Protein AF-A0A6L5K356-F1 (afdb_monomer)

Structure (mmCIF, N/CA/C/O backbone):
data_AF-A0A6L5K356-F1
#
_entry.id   AF-A0A6L5K356-F1
#
loop_
_atom_site.group_PDB
_atom_site.id
_atom_site.type_symbol
_atom_site.label_atom_id
_atom_site.label_alt_id
_atom_site.label_comp_id
_atom_site.label_asym_id
_atom_site.label_entity_id
_atom_site.label_seq_id
_atom_site.pdbx_PDB_ins_code
_atom_site.Cartn_x
_atom_site.Cartn_y
_atom_site.Cartn_z
_atom_site.occupancy
_atom_site.B_iso_or_equiv
_atom_site.auth_seq_id
_atom_site.auth_comp_id
_atom_site.auth_asym_id
_atom_site.auth_atom_id
_atom_site.pdbx_PDB_model_num
ATOM 1 N N . MET A 1 1 ? -6.024 3.461 13.215 1.00 86.69 1 MET A N 1
ATOM 2 C CA . MET A 1 1 ? -6.319 2.063 12.835 1.00 86.69 1 MET A CA 1
ATOM 3 C C . MET A 1 1 ? -5.140 1.575 12.030 1.00 86.69 1 MET A C 1
ATOM 5 O O . MET A 1 1 ? -4.650 2.338 11.204 1.00 86.69 1 MET A O 1
ATOM 9 N N . LYS A 1 2 ? -4.674 0.357 12.282 1.00 91.88 2 LYS A N 1
ATOM 10 C CA . LYS A 1 2 ? -3.506 -0.159 11.584 1.00 91.88 2 LYS A CA 1
ATOM 11 C C . LYS A 1 2 ? -3.959 -0.945 10.363 1.00 91.88 2 LYS A C 1
ATOM 13 O O . LYS A 1 2 ? -4.854 -1.782 10.448 1.00 91.88 2 LYS A O 1
ATOM 18 N N . TYR A 1 3 ? -3.354 -0.661 9.224 1.00 94.00 3 TYR A N 1
ATOM 19 C CA . TYR A 1 3 ? -3.591 -1.390 7.990 1.00 94.00 3 TYR A CA 1
ATOM 20 C C . TYR A 1 3 ? -2.289 -2.021 7.531 1.00 94.00 3 TYR A C 1
ATOM 22 O O . TYR A 1 3 ? -1.213 -1.460 7.729 1.00 94.00 3 TYR A O 1
ATOM 30 N N . SER A 1 4 ? -2.386 -3.179 6.893 1.00 93.75 4 SER A N 1
ATOM 31 C CA . SER A 1 4 ? -1.266 -3.867 6.271 1.00 93.75 4 SER A CA 1
ATOM 32 C C . SER A 1 4 ? -1.587 -4.207 4.822 1.00 93.75 4 SER A C 1
ATOM 34 O O . SER A 1 4 ? -2.720 -4.536 4.479 1.00 93.75 4 SER A O 1
ATOM 36 N N . ILE A 1 5 ? -0.583 -4.154 3.958 1.00 92.88 5 ILE A N 1
ATOM 37 C CA . ILE A 1 5 ? -0.663 -4.678 2.599 1.00 92.88 5 ILE A CA 1
ATOM 38 C C . ILE A 1 5 ? 0.615 -5.419 2.257 1.00 92.88 5 ILE A C 1
ATOM 40 O O . ILE A 1 5 ? 1.697 -5.072 2.724 1.00 92.88 5 ILE A O 1
ATOM 44 N N . LYS A 1 6 ? 0.500 -6.435 1.407 1.00 91.19 6 LYS A N 1
ATOM 45 C CA . LYS A 1 6 ? 1.647 -7.159 0.875 1.00 91.19 6 LYS A CA 1
ATOM 46 C C . LYS A 1 6 ? 1.894 -6.762 -0.576 1.00 91.19 6 LYS A C 1
ATOM 48 O O . LYS A 1 6 ? 1.002 -6.907 -1.410 1.00 91.19 6 LYS A O 1
ATOM 53 N N . CYS A 1 7 ? 3.104 -6.304 -0.883 1.00 88.06 7 CYS A N 1
ATOM 54 C CA . CYS A 1 7 ? 3.523 -6.064 -2.257 1.00 88.06 7 CYS A CA 1
ATOM 55 C C . CYS A 1 7 ? 3.542 -7.401 -3.025 1.00 88.06 7 CYS A C 1
ATOM 57 O O . CYS A 1 7 ? 4.213 -8.340 -2.591 1.00 88.06 7 CYS A O 1
ATOM 59 N N . PRO A 1 8 ? 2.840 -7.525 -4.162 1.00 84.44 8 PRO A N 1
ATOM 60 C CA . PRO A 1 8 ? 2.756 -8.784 -4.902 1.00 84.44 8 PRO A CA 1
ATOM 61 C C . PRO A 1 8 ? 4.045 -9.134 -5.660 1.00 84.44 8 PRO A C 1
ATOM 63 O O . PRO A 1 8 ? 4.228 -10.291 -6.027 1.00 84.44 8 PRO A O 1
ATOM 66 N N . LEU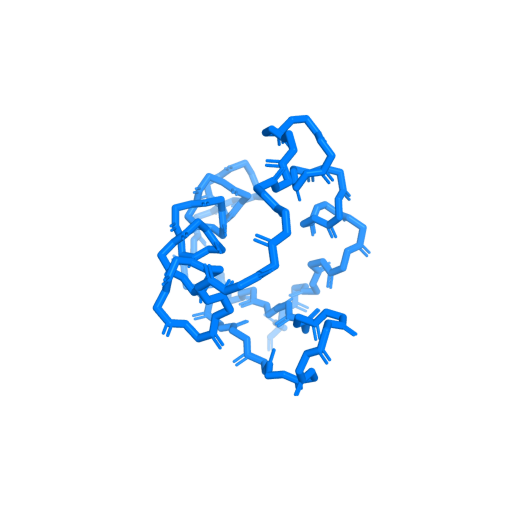 A 1 9 ? 4.938 -8.165 -5.887 1.00 86.00 9 LEU A N 1
ATOM 67 C CA . LEU A 1 9 ? 6.195 -8.378 -6.613 1.00 86.00 9 LEU A CA 1
ATOM 68 C C . LEU A 1 9 ? 7.281 -8.977 -5.717 1.00 86.00 9 LEU A C 1
ATOM 70 O O . LEU A 1 9 ? 7.920 -9.960 -6.078 1.00 86.00 9 LEU A O 1
ATOM 74 N N . CYS A 1 10 ? 7.481 -8.390 -4.537 1.00 89.44 10 CYS A N 1
ATOM 75 C CA . CYS A 1 10 ? 8.562 -8.760 -3.623 1.00 89.44 10 CYS A CA 1
ATOM 76 C C . CYS A 1 10 ? 8.080 -9.407 -2.325 1.00 89.44 10 CYS A C 1
ATOM 78 O O . CYS A 1 10 ? 8.897 -9.766 -1.481 1.00 89.44 10 CYS A O 1
ATOM 80 N N . ASN A 1 11 ? 6.765 -9.570 -2.148 1.00 89.25 11 ASN A N 1
ATOM 81 C CA . ASN A 1 11 ? 6.155 -10.083 -0.923 1.00 89.25 11 ASN A CA 1
ATOM 82 C C . ASN A 1 11 ? 6.452 -9.253 0.341 1.00 89.25 11 ASN A C 1
ATOM 84 O O . ASN A 1 11 ? 6.154 -9.718 1.443 1.00 89.25 11 ASN A O 1
ATOM 88 N N . GLN A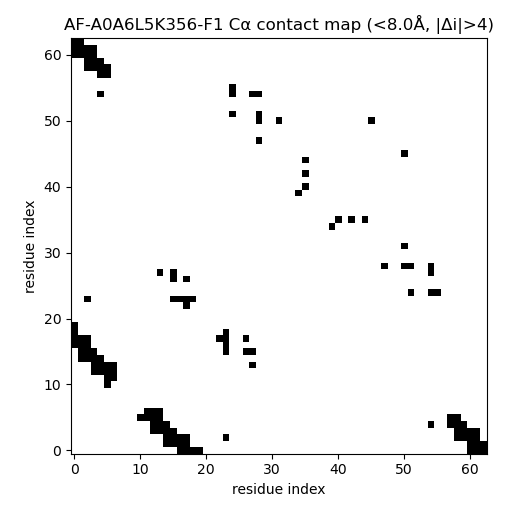 1 12 ? 6.990 -8.039 0.207 1.00 89.50 12 GLN A N 1
ATOM 89 C CA . GLN A 1 12 ? 7.229 -7.151 1.339 1.00 89.50 12 GLN A CA 1
ATOM 90 C C . GLN A 1 12 ? 5.899 -6.663 1.914 1.00 89.50 12 GLN A C 1
ATOM 92 O O . GLN A 1 12 ? 5.023 -6.203 1.180 1.00 89.50 12 GLN A O 1
ATOM 97 N N . SER A 1 13 ? 5.750 -6.772 3.231 1.00 90.38 13 SER A N 1
ATOM 98 C CA . SER A 1 13 ? 4.603 -6.216 3.944 1.00 90.38 13 SER A CA 1
ATOM 99 C C . SER A 1 13 ? 4.865 -4.752 4.287 1.00 90.38 13 SER A C 1
ATOM 101 O O . SER A 1 13 ? 5.915 -4.425 4.837 1.00 90.38 13 SER A O 1
ATOM 103 N N . MET A 1 14 ? 3.903 -3.889 3.984 1.00 90.19 14 MET A N 1
ATOM 104 C CA . MET A 1 14 ? 3.873 -2.482 4.372 1.00 90.19 14 MET A CA 1
ATOM 105 C C . MET A 1 14 ? 2.725 -2.294 5.360 1.00 90.19 14 MET A C 1
ATOM 107 O O . MET A 1 14 ? 1.641 -2.841 5.155 1.00 90.19 14 MET A O 1
ATOM 111 N N . THR A 1 15 ? 2.961 -1.547 6.432 1.00 92.81 15 THR A N 1
ATOM 112 C CA . THR A 1 15 ? 1.958 -1.255 7.462 1.00 92.81 15 THR A CA 1
ATOM 113 C C . THR A 1 15 ? 1.866 0.237 7.686 1.00 92.81 15 THR A C 1
ATOM 115 O O . THR A 1 15 ? 2.904 0.884 7.798 1.00 92.81 15 THR A O 1
ATOM 118 N N . ILE A 1 16 ? 0.647 0.761 7.794 1.00 91.94 16 ILE A N 1
ATOM 119 C CA . ILE A 1 16 ? 0.404 2.190 7.992 1.00 91.94 16 ILE A CA 1
ATOM 120 C C . ILE A 1 16 ? -0.722 2.388 8.996 1.00 91.94 16 ILE A C 1
ATOM 122 O O . ILE A 1 16 ? -1.725 1.669 8.982 1.00 91.94 16 ILE A O 1
ATOM 126 N N . ASP A 1 17 ? -0.561 3.393 9.845 1.00 93.25 17 ASP A N 1
ATOM 127 C CA . ASP A 1 17 ? -1.604 3.884 10.728 1.00 93.25 17 ASP A CA 1
ATOM 128 C C . ASP A 1 17 ? -2.414 4.975 10.028 1.00 93.25 17 ASP A C 1
ATOM 130 O O . ASP A 1 17 ? -1.876 5.983 9.577 1.00 93.25 17 ASP A O 1
ATOM 134 N N . ALA A 1 18 ? -3.726 4.768 9.946 1.00 91.75 18 ALA A N 1
ATOM 135 C CA . ALA A 1 18 ? -4.655 5.694 9.315 1.00 91.75 18 ALA A CA 1
ATOM 136 C C . ALA A 1 18 ? -5.970 5.789 10.099 1.00 91.75 18 ALA A C 1
ATOM 138 O O . ALA A 1 18 ? -6.342 4.887 10.861 1.00 91.75 18 ALA A O 1
ATOM 139 N N . GLU A 1 19 ? -6.688 6.896 9.933 1.00 90.94 19 GLU A N 1
ATOM 140 C CA . GLU A 1 19 ? -7.940 7.157 10.653 1.00 90.94 19 GLU A CA 1
ATOM 141 C C . GLU A 1 19 ? -9.128 6.391 10.049 1.00 90.94 19 GLU A C 1
ATOM 143 O O . GLU A 1 19 ? -10.068 6.042 10.761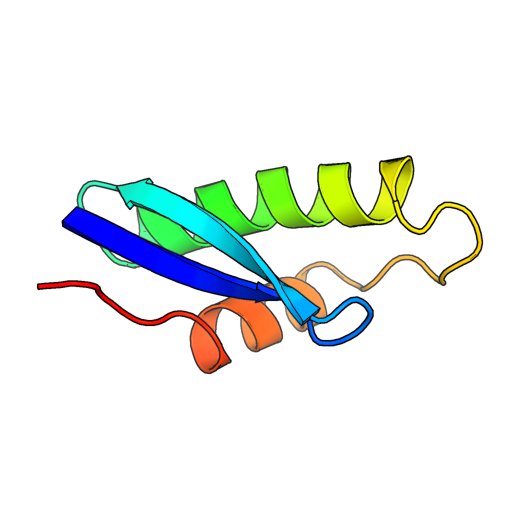 1.00 90.94 19 GLU A O 1
ATOM 148 N N . ASN A 1 20 ? -9.077 6.093 8.748 1.00 91.25 20 ASN A N 1
ATOM 149 C CA . ASN A 1 20 ? -10.121 5.409 7.980 1.00 91.25 20 ASN A CA 1
A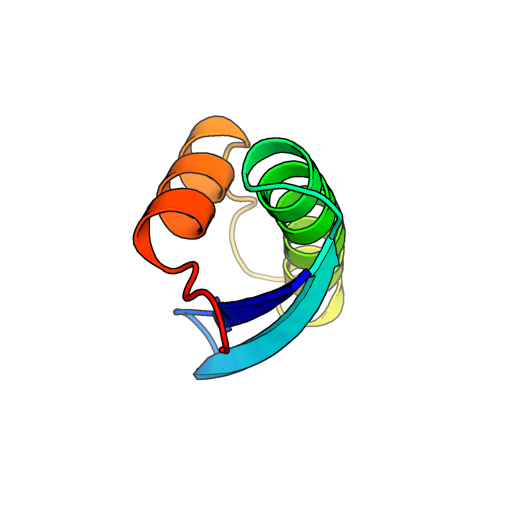TOM 150 C C . ASN A 1 20 ? -9.536 4.738 6.717 1.00 91.25 20 ASN A C 1
ATOM 152 O O . ASN A 1 20 ? -8.347 4.873 6.431 1.00 91.25 20 ASN A O 1
ATOM 156 N N . ASP A 1 21 ? -10.369 4.022 5.961 1.00 89.69 21 ASP A N 1
ATOM 157 C CA . ASP A 1 21 ? -9.932 3.282 4.771 1.00 89.69 21 ASP A CA 1
ATOM 158 C C . ASP A 1 21 ? -9.407 4.207 3.654 1.00 89.69 21 ASP A C 1
ATOM 160 O O . ASP A 1 21 ? -8.403 3.896 3.018 1.00 89.69 21 ASP A O 1
ATOM 164 N N . ASP A 1 22 ? -10.028 5.368 3.420 1.00 90.69 22 ASP A N 1
ATOM 165 C CA . ASP A 1 22 ? -9.595 6.305 2.369 1.00 90.69 22 ASP A CA 1
ATOM 166 C C . ASP A 1 22 ? -8.227 6.942 2.669 1.00 90.69 22 ASP A C 1
ATOM 168 O O . ASP A 1 22 ? -7.374 7.065 1.781 1.00 90.69 22 ASP A O 1
ATOM 172 N N . THR A 1 23 ? -7.985 7.298 3.934 1.00 93.38 23 THR A N 1
ATOM 173 C CA . THR A 1 23 ? -6.677 7.792 4.400 1.00 93.38 23 THR A CA 1
ATOM 174 C C . THR A 1 23 ? -5.613 6.699 4.323 1.00 93.38 23 THR A C 1
ATOM 176 O O . THR A 1 23 ? -4.498 6.976 3.883 1.00 93.38 23 THR A O 1
ATOM 179 N N . ALA A 1 24 ? -5.966 5.446 4.633 1.00 92.50 24 ALA A N 1
ATOM 180 C CA . ALA A 1 24 ? -5.067 4.303 4.480 1.00 92.50 24 ALA A CA 1
ATOM 181 C C . ALA A 1 24 ? -4.675 4.083 3.013 1.00 92.50 24 ALA A C 1
ATOM 183 O O . ALA A 1 24 ? -3.494 3.946 2.700 1.00 92.50 24 ALA A O 1
ATOM 184 N N . VAL A 1 25 ? -5.650 4.102 2.099 1.00 92.00 25 VAL A N 1
ATOM 185 C CA . VAL A 1 25 ? -5.410 3.928 0.659 1.00 92.00 25 VAL A CA 1
ATOM 186 C C . VAL A 1 25 ? -4.494 5.021 0.115 1.00 92.00 25 VAL A C 1
ATOM 188 O O . VAL A 1 25 ? -3.582 4.719 -0.651 1.00 92.00 25 VAL A O 1
ATOM 191 N N . THR A 1 26 ? -4.707 6.273 0.525 1.00 93.44 26 THR A N 1
ATOM 192 C CA . THR A 1 26 ? -3.860 7.399 0.103 1.00 93.44 26 THR A CA 1
ATOM 193 C C . THR A 1 26 ? -2.423 7.221 0.593 1.00 93.44 26 THR A C 1
ATOM 195 O O . THR A 1 26 ? -1.491 7.330 -0.200 1.00 93.44 26 THR A O 1
ATOM 198 N N . ALA A 1 27 ? -2.238 6.842 1.859 1.00 93.69 27 ALA A N 1
ATOM 199 C CA . ALA A 1 27 ? -0.908 6.604 2.408 1.00 93.69 27 ALA A CA 1
ATOM 200 C C . ALA A 1 27 ? -0.202 5.407 1.737 1.00 93.69 27 ALA A C 1
ATOM 202 O O . ALA A 1 27 ? 0.979 5.486 1.402 1.00 93.69 27 ALA A O 1
ATOM 203 N N . PHE A 1 28 ? -0.926 4.317 1.452 1.00 93.00 28 PHE A N 1
ATOM 204 C CA . PHE A 1 28 ? -0.380 3.175 0.709 1.00 93.00 28 PHE A CA 1
ATOM 205 C C . PHE A 1 28 ? -0.039 3.516 -0.740 1.00 93.00 28 PHE A C 1
ATOM 207 O O . PHE A 1 28 ? 0.866 2.904 -1.300 1.00 93.00 28 PHE A O 1
ATOM 214 N N . MET A 1 29 ? -0.751 4.455 -1.365 1.00 92.56 29 MET A N 1
ATOM 215 C CA . MET A 1 29 ? -0.433 4.921 -2.715 1.00 92.56 29 MET A CA 1
ATOM 216 C C . MET A 1 29 ? 0.908 5.653 -2.737 1.00 92.56 29 MET A C 1
ATOM 218 O O . MET A 1 29 ? 1.728 5.397 -3.618 1.00 92.56 29 MET A O 1
ATOM 222 N N . GLU A 1 30 ? 1.149 6.540 -1.772 1.00 92.38 30 GLU A N 1
ATOM 223 C CA . GLU A 1 30 ? 2.424 7.254 -1.655 1.00 92.38 30 GLU A CA 1
ATOM 224 C C . GLU A 1 30 ? 3.579 6.291 -1.351 1.00 92.38 30 GLU A C 1
ATOM 226 O O . GLU A 1 30 ? 4.579 6.279 -2.076 1.00 92.38 30 GLU A O 1
ATOM 231 N N . GLU A 1 31 ? 3.402 5.415 -0.358 1.00 91.31 31 GLU A N 1
ATOM 232 C CA . GLU A 1 31 ? 4.400 4.409 0.020 1.00 91.31 31 GLU A CA 1
ATOM 233 C C . GLU A 1 31 ? 4.655 3.412 -1.121 1.00 91.31 31 GLU A C 1
ATOM 235 O O . GLU A 1 31 ? 5.795 3.107 -1.462 1.00 91.31 31 GLU A O 1
ATOM 240 N N . GLY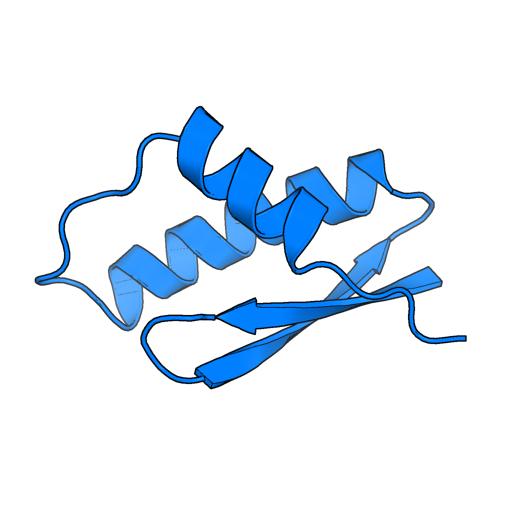 A 1 32 ? 3.598 2.950 -1.791 1.00 89.56 32 GLY A N 1
ATOM 241 C CA . GLY A 1 32 ? 3.689 2.039 -2.926 1.00 89.56 32 GLY A CA 1
ATOM 242 C C . GLY A 1 32 ? 4.475 2.639 -4.091 1.00 89.56 32 GLY A C 1
ATOM 243 O O . GLY A 1 32 ? 5.300 1.947 -4.693 1.00 89.56 32 GLY A O 1
ATOM 244 N N . LYS A 1 33 ? 4.270 3.926 -4.401 1.00 88.62 33 LYS A N 1
ATOM 245 C CA . LYS A 1 33 ? 5.038 4.634 -5.438 1.00 88.62 33 LYS A CA 1
ATOM 246 C C . LYS A 1 33 ? 6.515 4.753 -5.066 1.00 88.62 33 LYS A C 1
ATOM 248 O O . LYS A 1 33 ? 7.360 4.488 -5.925 1.00 88.62 33 LYS A O 1
ATOM 253 N N . SER A 1 34 ? 6.831 5.114 -3.818 1.00 89.62 34 SER A N 1
ATOM 254 C CA . SER A 1 34 ? 8.227 5.174 -3.356 1.00 89.62 34 SER A CA 1
ATOM 255 C C . SER A 1 34 ? 8.873 3.793 -3.406 1.00 89.62 34 SER A C 1
ATOM 257 O O . SER A 1 34 ? 9.909 3.614 -4.044 1.00 89.62 34 SER A O 1
ATOM 259 N N . HIS A 1 35 ? 8.186 2.783 -2.872 1.00 89.94 35 HIS A N 1
ATOM 260 C CA . HIS A 1 35 ? 8.611 1.391 -2.902 1.00 89.94 35 HIS A CA 1
ATOM 261 C C . HIS A 1 35 ? 8.898 0.901 -4.327 1.00 89.94 35 HIS A C 1
ATOM 263 O O . HIS A 1 35 ? 9.966 0.347 -4.577 1.00 89.94 35 HIS A O 1
ATOM 269 N N . MET A 1 36 ? 7.997 1.140 -5.286 1.00 88.00 36 MET A N 1
ATOM 270 C CA . MET A 1 36 ? 8.218 0.764 -6.687 1.00 88.00 36 MET A CA 1
ATOM 271 C C . MET A 1 36 ? 9.436 1.476 -7.281 1.00 88.00 36 MET A C 1
ATOM 273 O O . MET A 1 36 ? 10.231 0.848 -7.972 1.00 88.00 36 MET A O 1
ATOM 277 N N . LYS A 1 37 ? 9.622 2.767 -6.996 1.00 87.88 37 LYS A N 1
ATOM 278 C CA . LYS A 1 37 ? 10.753 3.543 -7.519 1.00 87.88 37 LYS A CA 1
ATOM 279 C C . LYS A 1 37 ? 12.097 3.099 -6.931 1.00 87.88 37 LYS A C 1
ATOM 281 O O . LYS A 1 37 ? 13.091 3.073 -7.653 1.00 87.88 37 LYS A O 1
ATOM 286 N N . GLU A 1 38 ? 12.132 2.770 -5.643 1.00 89.19 38 GLU A N 1
ATOM 287 C CA . GLU A 1 38 ? 13.363 2.455 -4.911 1.00 89.19 38 GLU A CA 1
ATOM 288 C C . GLU A 1 38 ? 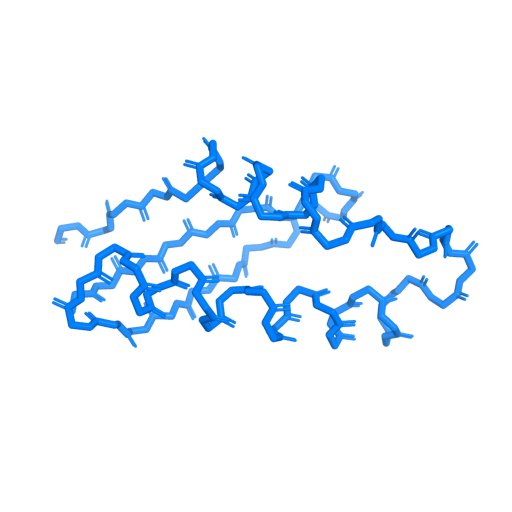13.722 0.965 -4.963 1.00 89.19 38 GLU A C 1
ATOM 290 O O . GLU A 1 38 ? 14.876 0.617 -5.205 1.00 89.19 38 GLU A O 1
ATOM 295 N N . GLN A 1 39 ? 12.742 0.078 -4.770 1.00 88.75 39 GLN A N 1
ATOM 296 C CA . GLN A 1 39 ? 12.945 -1.377 -4.734 1.00 88.75 39 GLN A CA 1
ATOM 297 C C . GLN A 1 39 ? 12.779 -2.029 -6.111 1.00 88.75 39 GLN A C 1
ATOM 299 O O . GLN A 1 39 ? 13.322 -3.108 -6.364 1.00 88.75 39 GLN A O 1
ATOM 304 N N . HIS A 1 40 ? 12.041 -1.387 -7.022 1.00 87.69 40 HIS A N 1
ATOM 305 C CA . HIS A 1 40 ? 11.734 -1.921 -8.348 1.00 87.69 40 HIS A CA 1
ATOM 306 C C . HIS A 1 40 ? 12.038 -0.924 -9.484 1.00 87.69 40 HIS A C 1
ATOM 308 O O . HIS A 1 40 ? 11.192 -0.722 -10.355 1.00 87.69 40 HIS A O 1
ATOM 314 N N . PRO A 1 41 ? 13.259 -0.353 -9.563 1.00 84.44 41 PRO A N 1
ATOM 315 C CA . PRO A 1 41 ? 13.591 0.697 -10.536 1.00 84.44 41 PRO A CA 1
ATOM 316 C C . PRO A 1 41 ? 13.484 0.248 -12.003 1.00 84.44 41 PRO A C 1
ATOM 318 O O . PRO A 1 41 ? 13.356 1.078 -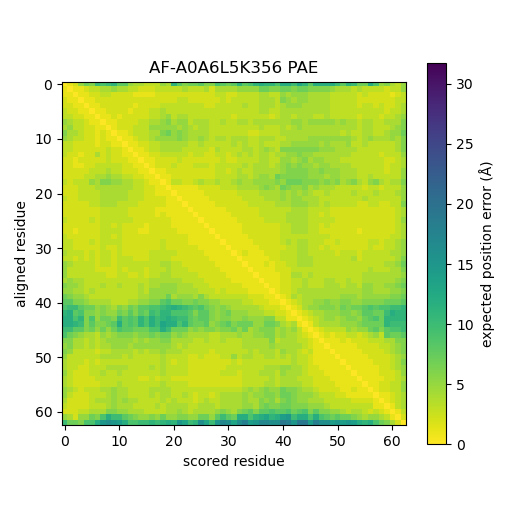12.897 1.00 84.44 41 PRO A O 1
ATOM 321 N N . ASN A 1 42 ? 13.536 -1.065 -12.253 1.00 86.69 42 ASN A N 1
ATOM 322 C CA . ASN A 1 42 ? 13.399 -1.661 -13.585 1.00 86.69 42 ASN A CA 1
ATOM 323 C C . ASN A 1 42 ? 11.976 -2.170 -13.879 1.00 86.69 42 ASN A C 1
ATOM 325 O O . ASN A 1 42 ? 11.727 -2.663 -14.979 1.00 86.69 42 ASN A O 1
ATOM 329 N N . ALA A 1 43 ? 11.058 -2.120 -12.908 1.00 79.56 43 ALA A N 1
ATOM 330 C CA . ALA A 1 43 ? 9.674 -2.509 -13.138 1.00 79.56 43 ALA A CA 1
ATOM 331 C C . ALA A 1 43 ? 8.926 -1.378 -13.860 1.00 79.56 43 ALA A C 1
ATOM 333 O O . ALA A 1 43 ? 9.193 -0.200 -13.610 1.00 79.56 43 ALA A O 1
ATOM 334 N N . PRO A 1 44 ? 7.973 -1.708 -14.748 1.00 78.75 44 PRO A N 1
ATOM 335 C CA . PRO A 1 44 ? 7.119 -0.696 -15.345 1.00 78.75 44 PRO A CA 1
ATOM 336 C C . PRO A 1 44 ? 6.345 0.037 -14.246 1.00 78.75 44 PRO A C 1
ATOM 338 O O . PRO A 1 44 ? 5.831 -0.584 -13.312 1.00 78.75 44 PRO A O 1
ATOM 341 N N . ALA A 1 45 ? 6.259 1.362 -14.370 1.00 74.06 45 ALA A N 1
ATOM 342 C CA . ALA A 1 45 ? 5.425 2.162 -13.487 1.00 74.06 45 ALA A CA 1
ATOM 343 C C . ALA A 1 45 ? 3.973 1.676 -13.598 1.00 74.06 45 ALA A C 1
ATOM 345 O O . ALA A 1 45 ? 3.395 1.653 -14.687 1.00 74.06 45 ALA A O 1
ATOM 346 N N . LEU A 1 46 ? 3.402 1.261 -12.469 1.00 79.88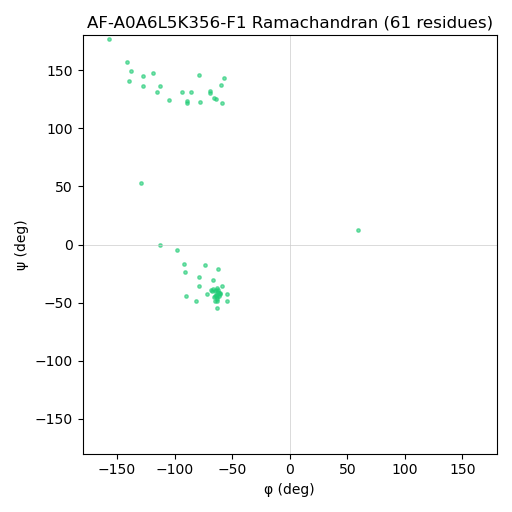 46 LEU A N 1
ATOM 347 C CA . LEU A 1 46 ? 1.993 0.898 -12.384 1.00 79.88 46 LEU A CA 1
ATOM 348 C C . LEU A 1 46 ? 1.149 2.174 -12.531 1.00 79.88 46 LEU A C 1
ATOM 350 O O . LEU A 1 46 ? 1.443 3.158 -11.850 1.00 79.88 46 LEU A O 1
ATOM 354 N N . PRO A 1 47 ? 0.105 2.182 -13.380 1.00 86.88 47 PRO A N 1
ATOM 355 C CA . PRO A 1 47 ? -0.859 3.275 -13.410 1.00 86.88 47 PRO A CA 1
ATOM 356 C C . PRO A 1 47 ? -1.495 3.469 -12.032 1.00 86.88 47 PRO A C 1
ATOM 358 O O . PRO A 1 47 ? -1.804 2.488 -11.351 1.00 86.88 47 PRO A O 1
ATOM 361 N N . ASP A 1 48 ? -1.750 4.721 -11.656 1.00 87.38 48 ASP A N 1
ATOM 362 C CA . ASP A 1 48 ? -2.291 5.070 -10.338 1.00 87.38 48 ASP A CA 1
ATOM 363 C C . ASP A 1 48 ? -3.591 4.319 -10.016 1.00 87.38 48 ASP A C 1
ATOM 365 O O . ASP A 1 48 ? -3.738 3.779 -8.922 1.00 87.38 48 ASP A O 1
ATOM 369 N N . GLU A 1 49 ? -4.501 4.198 -10.986 1.00 89.12 49 GLU A N 1
ATOM 370 C CA . GLU A 1 49 ? -5.762 3.462 -10.821 1.00 89.12 49 GLU A CA 1
ATOM 371 C C . GLU A 1 49 ? -5.539 1.969 -10.547 1.00 89.12 49 GLU A C 1
ATOM 373 O O . GLU A 1 49 ? -6.242 1.360 -9.737 1.00 89.12 49 GLU A O 1
ATOM 378 N N . GLN A 1 50 ? -4.536 1.370 -11.196 1.00 87.50 50 GLN A N 1
ATOM 379 C CA . GLN A 1 50 ? -4.212 -0.040 -11.009 1.00 87.50 50 GLN A CA 1
ATOM 380 C C . GLN A 1 50 ? -3.567 -0.263 -9.639 1.00 87.50 50 GLN A C 1
ATOM 382 O O . GLN A 1 50 ? -3.949 -1.191 -8.928 1.00 87.50 50 GLN A O 1
ATOM 387 N N . MET A 1 51 ? -2.651 0.620 -9.234 1.00 87.94 51 MET A N 1
ATOM 388 C CA . MET A 1 51 ? -2.039 0.578 -7.908 1.00 87.94 51 MET A CA 1
ATOM 389 C C . MET A 1 51 ? -3.087 0.757 -6.805 1.00 87.94 51 MET A C 1
ATOM 391 O O . MET A 1 51 ? -3.121 -0.032 -5.863 1.00 87.94 51 MET A O 1
ATOM 395 N N . GLN A 1 52 ? -4.006 1.711 -6.956 1.00 90.75 52 GLN A N 1
ATOM 396 C CA . GLN A 1 52 ? -5.084 1.937 -5.997 1.00 90.75 52 GLN A CA 1
ATOM 397 C C . GLN A 1 52 ? -6.018 0.724 -5.887 1.00 90.75 52 GLN A C 1
ATOM 399 O O . GLN A 1 52 ? -6.417 0.353 -4.781 1.00 90.75 52 GLN A O 1
ATOM 404 N N . ALA A 1 53 ? -6.351 0.076 -7.009 1.00 90.44 53 ALA A N 1
ATOM 405 C CA . ALA A 1 53 ? -7.153 -1.145 -7.011 1.00 90.44 53 ALA A CA 1
ATOM 406 C C . ALA A 1 53 ? -6.437 -2.302 -6.294 1.00 90.44 53 ALA A C 1
ATOM 408 O O . ALA A 1 53 ? -7.050 -2.994 -5.480 1.00 90.44 53 ALA A O 1
ATOM 409 N N . MET A 1 54 ? -5.133 -2.476 -6.538 1.00 87.81 54 MET A N 1
ATOM 410 C CA . MET A 1 54 ? -4.315 -3.462 -5.824 1.00 87.81 54 MET A CA 1
ATOM 411 C C . MET A 1 54 ? -4.256 -3.161 -4.330 1.00 87.81 54 MET A C 1
ATOM 413 O O . MET A 1 54 ? -4.346 -4.084 -3.522 1.00 87.81 54 MET A O 1
ATOM 417 N N . ILE A 1 55 ? -4.158 -1.880 -3.968 1.00 90.69 55 ILE A N 1
ATOM 418 C CA . ILE A 1 55 ? -4.153 -1.450 -2.578 1.00 90.69 55 ILE A CA 1
ATOM 419 C C . ILE A 1 55 ? -5.466 -1.806 -1.906 1.00 90.69 55 ILE A C 1
ATOM 421 O O . ILE A 1 55 ? -5.467 -2.531 -0.921 1.00 90.69 55 ILE A O 1
ATOM 425 N N . ARG A 1 56 ? -6.594 -1.385 -2.476 1.00 90.31 56 ARG A N 1
ATOM 426 C CA . ARG A 1 56 ? -7.921 -1.681 -1.922 1.00 90.31 56 ARG A CA 1
ATOM 427 C C . ARG A 1 56 ? -8.200 -3.180 -1.807 1.00 90.31 56 ARG A C 1
ATOM 429 O O . ARG A 1 56 ? -8.849 -3.595 -0.857 1.00 90.31 56 ARG A O 1
ATOM 436 N N . PHE A 1 57 ? -7.711 -3.984 -2.750 1.00 88.69 57 PHE A N 1
ATOM 437 C CA . PHE A 1 57 ? -7.907 -5.434 -2.731 1.00 88.69 57 PHE A CA 1
ATOM 438 C C . PHE A 1 57 ? -6.963 -6.160 -1.757 1.00 88.69 57 PHE A C 1
ATOM 440 O O . PHE A 1 57 ? -7.338 -7.165 -1.157 1.00 88.69 57 PHE A O 1
ATOM 447 N N . GLY A 1 58 ? -5.726 -5.678 -1.620 1.00 87.69 58 GLY A N 1
ATOM 448 C CA . GLY A 1 58 ? -4.693 -6.286 -0.781 1.00 87.69 58 GLY A CA 1
ATOM 449 C C . GLY A 1 58 ? -4.639 -5.755 0.652 1.00 87.69 58 GLY A C 1
ATOM 450 O O . GLY A 1 58 ? -4.017 -6.396 1.502 1.00 87.69 58 GLY A O 1
ATOM 451 N N . MET A 1 59 ? -5.250 -4.598 0.917 1.00 91.19 59 MET A N 1
ATOM 452 C CA . MET A 1 59 ? -5.276 -3.952 2.224 1.00 91.19 59 MET A CA 1
ATOM 453 C C . MET A 1 59 ? -6.064 -4.802 3.218 1.00 91.19 59 MET A C 1
ATOM 455 O O . MET A 1 59 ? -7.225 -5.147 3.008 1.00 91.19 59 MET A O 1
ATOM 459 N N . LYS A 1 60 ? -5.422 -5.111 4.339 1.00 91.81 60 LYS A N 1
ATOM 460 C CA . LYS A 1 60 ? -6.011 -5.783 5.488 1.00 91.81 60 LYS A CA 1
ATOM 461 C C . LYS A 1 60 ? -5.994 -4.834 6.666 1.00 91.81 60 LYS A C 1
ATOM 463 O O . LYS A 1 60 ? -4.964 -4.243 6.977 1.00 91.81 60 LYS A O 1
ATOM 468 N N . LYS A 1 61 ? -7.129 -4.714 7.337 1.00 91.31 61 LYS A N 1
ATOM 469 C CA . LYS A 1 61 ? -7.220 -4.016 8.613 1.00 91.31 61 LYS A CA 1
ATOM 470 C C . LYS A 1 61 ? -6.682 -4.942 9.703 1.00 91.31 61 LYS A C 1
ATOM 472 O O . LYS A 1 61 ? -7.147 -6.073 9.811 1.00 91.31 61 LYS A O 1
ATOM 477 N N . GLU A 1 62 ? -5.675 -4.492 10.440 1.00 83.44 62 GLU A N 1
ATOM 478 C CA . GLU A 1 62 ? -5.206 -5.179 11.643 1.00 83.44 62 GLU A CA 1
ATOM 479 C C . GLU A 1 62 ? -6.016 -4.637 12.833 1.00 83.44 62 GLU A C 1
ATOM 481 O O . GLU A 1 62 ? -6.075 -3.420 13.036 1.00 83.44 62 GLU A O 1
ATOM 486 N N . GLU A 1 63 ? -6.711 -5.536 13.539 1.00 58.72 63 GLU A N 1
ATOM 487 C CA . GLU A 1 63 ? -7.523 -5.246 14.736 1.00 58.72 63 GLU A CA 1
ATOM 488 C C . GLU A 1 63 ? -6.666 -5.052 15.992 1.00 58.72 63 GLU A C 1
ATOM 490 O O . GLU A 1 63 ? -5.678 -5.805 16.163 1.00 58.72 63 GLU A O 1
#

pLDDT: mean 88.71, std 5.38, range [58.72, 94.0]

Solvent-accessible surface area (backbone atoms only — not comparable to full-atom values): 3738 Å² total; per-residue (Å²): 86,41,34,35,33,57,42,87,88,78,65,49,74,49,73,50,78,24,92,47,70,70,55,37,49,53,53,49,50,57,51,49,52,52,47,42,57,72,80,34,70,87,53,78,84,72,54,68,70,58,50,48,50,50,42,68,71,47,52,40,78,55,131

Foldseek 3Di:
DKKWFADPPPRDIDIDDDPDDVRQLVVQLVVVQVCCVPVPVPDPDDPSVRSSVNCSVGMDDDD

Mean predicted aligned error: 3.62 Å

Sequence (63 aa):
MKYSIKCPLCNQSMTIDAENDDTAVTAFMEEGKSHMKEQHPNAPALPDEQMQAMIRFGMKKEE

Radius of gyration: 11.06 Å; Cα contacts (8 Å, |Δi|>4): 70; chains: 1; bounding box: 24×18×30 Å

Nearest PDB structures (foldseek):
  1wz7-assembly2_C  TM=5.499E-01  e=1.149E+00  Mus musculus
  7o6n-assembly1_A  TM=5.234E-01  e=1.509E+00  Caenorhabditis elegans
  1d5a-assembly1_A  TM=3.850E-01  e=8.853E+00  Desulfurococcus sp. Tok

Secondary structure (DSSP, 8-state):
-EEEEE-TTT--EEEEE-SSHHHHHHHHHHHHHHHHHHH-TTSPPPPHHHH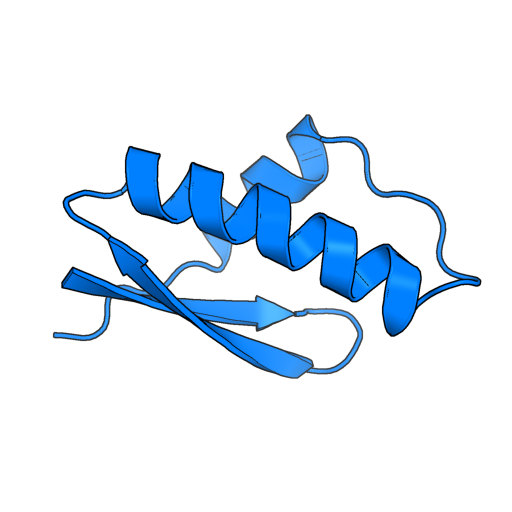HHHHHHH-EEE-